Protein AF-A0A7X8BJY7-F1 (afdb_monomer_lite)

Sequence (136 aa):
MSDLWKEVTSWLAEATRSAIKETEDLALRGKHRFDVLGMNTVLGEKFTVLGGIIYAMLVKKEAPSNIFKDPRVKKILGEIREIETSLKEAKKKASINKTETKTSVKSKNKKSTLRKAPKKKQRSAVSRPRKLKKAT

Foldseek 3Di:
DVVVVVVVVVVVVVVVVVVVVVVVVVVVVVVLVVVLVVLVVVLVVLVVVLVVLLVVCVVVVHDPVCSCVDPVNVVSVVVNVVSVVVSVVSVVVVVVVVVVVPPPPPDDDDDDDDDDDDDDDDDDDDDDDDDDDDDD

Secondary structure (DSSP, 8-state):
-HHHHHHHHHHHHHHHHHHHHHHHHHHHHHHHHHHHHHHHHHHHHHHHHHHHHHHHHHHTT--HHHHTT-HHHHHHHHHHHHHHHHHHHHHHHHHHHHHHTTSSSS-S----------------------------

pLDDT: mean 74.37, std 19.3, range [37.59, 95.19]

Structure (mmCIF, N/CA/C/O backbone):
data_AF-A0A7X8BJY7-F1
#
_entry.id   AF-A0A7X8BJY7-F1
#
loop_
_atom_site.group_PDB
_atom_site.id
_atom_site.type_symbol
_atom_site.label_atom_id
_atom_site.label_alt_id
_atom_site.label_comp_id
_atom_site.label_asym_id
_atom_site.label_entity_id
_atom_site.label_seq_id
_atom_site.pdbx_PDB_ins_code
_atom_site.Cartn_x
_atom_site.Cartn_y
_atom_site.Cartn_z
_atom_site.occupancy
_atom_site.B_iso_or_equiv
_atom_site.auth_seq_id
_atom_site.auth_comp_id
_atom_site.auth_asym_id
_atom_site.auth_atom_id
_atom_site.pdbx_PDB_model_num
ATOM 1 N N . MET A 1 1 ? -30.553 -7.557 47.012 1.00 60.50 1 MET A N 1
ATOM 2 C CA . MET A 1 1 ? -30.326 -8.467 45.858 1.00 60.50 1 MET A CA 1
ATOM 3 C C . MET A 1 1 ? -30.305 -7.741 44.515 1.00 60.50 1 MET A C 1
ATOM 5 O O . MET A 1 1 ? -29.544 -8.140 43.646 1.00 60.50 1 MET A O 1
A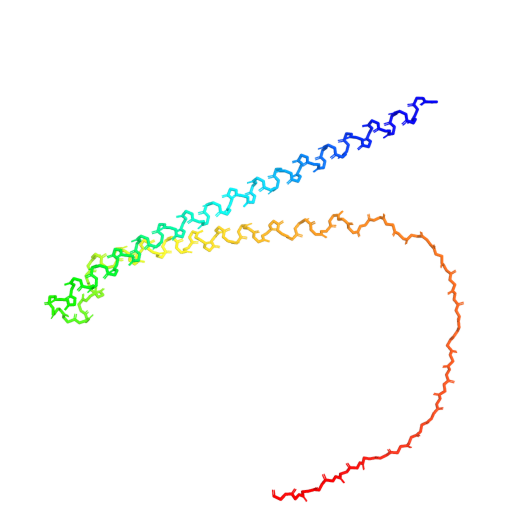TOM 9 N N . SER A 1 2 ? -31.097 -6.679 44.343 1.00 80.75 2 SER A N 1
ATOM 10 C CA . SER A 1 2 ? -31.125 -5.837 43.137 1.00 80.75 2 SER A CA 1
ATOM 11 C C . SER A 1 2 ? -29.765 -5.261 42.730 1.00 80.75 2 SER A C 1
ATOM 13 O O . SER A 1 2 ? -29.507 -5.105 41.542 1.00 80.75 2 SER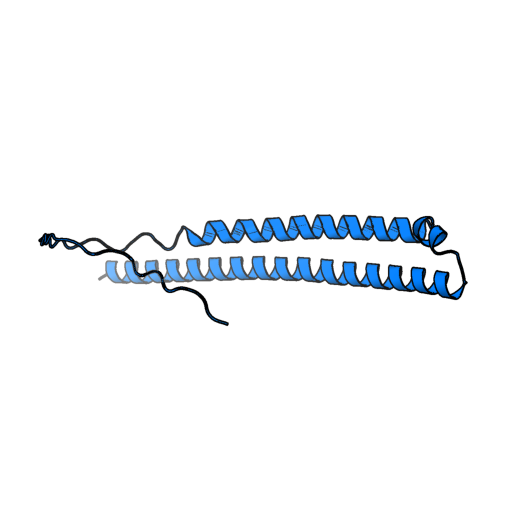 A O 1
ATOM 15 N N . ASP A 1 3 ? -28.887 -4.968 43.689 1.00 88.56 3 ASP A N 1
ATOM 16 C CA . ASP A 1 3 ? -27.613 -4.294 43.402 1.00 88.56 3 ASP A CA 1
ATOM 17 C C . ASP A 1 3 ? -26.574 -5.221 42.762 1.00 88.56 3 ASP A C 1
ATOM 19 O O . ASP A 1 3 ? -25.831 -4.795 41.887 1.00 88.56 3 ASP A O 1
ATOM 23 N N . LEU A 1 4 ? -26.599 -6.512 43.101 1.00 92.62 4 LEU A N 1
ATOM 24 C CA . LEU A 1 4 ? -25.690 -7.515 42.536 1.00 92.62 4 LEU A CA 1
ATOM 25 C C . LEU A 1 4 ? -26.029 -7.786 41.061 1.00 92.62 4 LEU A C 1
ATOM 27 O O . LEU A 1 4 ? -25.154 -7.873 40.206 1.00 92.62 4 LEU A O 1
ATOM 31 N N . TRP A 1 5 ? -27.323 -7.811 40.735 1.00 94.50 5 TRP A N 1
ATOM 32 C CA . TRP A 1 5 ? -27.790 -7.879 39.350 1.00 94.50 5 TRP A CA 1
ATOM 33 C C . TRP A 1 5 ? -27.457 -6.618 38.543 1.00 94.50 5 TRP A C 1
ATOM 35 O O . TRP A 1 5 ? -27.100 -6.726 37.368 1.00 94.50 5 TRP A O 1
ATOM 45 N N . LYS A 1 6 ? -27.524 -5.427 39.153 1.00 92.38 6 LYS A N 1
ATOM 46 C CA . LYS A 1 6 ? -27.068 -4.176 38.520 1.00 92.38 6 LYS A CA 1
ATOM 47 C C . LYS A 1 6 ? -25.562 -4.189 38.245 1.00 92.38 6 LYS A C 1
ATOM 49 O O . LYS A 1 6 ? -25.136 -3.725 37.194 1.00 92.38 6 LYS A O 1
ATOM 54 N N . GLU A 1 7 ? -24.765 -4.750 39.148 1.00 93.31 7 GLU A N 1
ATOM 55 C CA . GLU A 1 7 ? -23.316 -4.873 38.967 1.00 93.31 7 GLU A CA 1
ATOM 56 C C . GLU A 1 7 ? -22.965 -5.841 37.829 1.00 93.31 7 GLU A C 1
ATOM 58 O O . GLU A 1 7 ? -22.188 -5.489 36.943 1.00 93.31 7 GLU A O 1
ATOM 63 N N . VAL A 1 8 ? -23.608 -7.013 37.777 1.00 95.00 8 VAL A N 1
ATOM 64 C CA . VAL A 1 8 ? -23.410 -7.993 36.693 1.00 95.00 8 VAL A CA 1
ATOM 65 C C . VAL A 1 8 ? -23.818 -7.417 35.338 1.00 95.00 8 VAL A C 1
ATOM 67 O O . VAL A 1 8 ? -23.081 -7.547 34.361 1.00 95.00 8 VAL A O 1
ATOM 70 N N . THR A 1 9 ? -24.974 -6.754 35.265 1.00 94.31 9 THR A N 1
ATOM 71 C CA . THR A 1 9 ? -25.452 -6.140 34.015 1.00 94.31 9 THR A CA 1
ATOM 72 C C . THR A 1 9 ? -24.562 -4.979 33.576 1.00 94.31 9 THR A C 1
ATOM 74 O O . THR A 1 9 ? -24.256 -4.871 32.388 1.00 94.31 9 THR A O 1
ATOM 77 N N . SER A 1 10 ? -24.075 -4.160 34.513 1.00 93.44 10 SER A N 1
ATOM 78 C CA . SER A 1 10 ? -23.092 -3.109 34.231 1.00 93.44 10 SER A CA 1
ATOM 79 C C . SER A 1 10 ? -21.776 -3.689 33.711 1.00 93.44 10 SER A C 1
ATOM 81 O O . SER A 1 10 ? -21.265 -3.223 32.694 1.00 93.44 10 SER A O 1
ATOM 83 N N . TRP A 1 11 ? -21.249 -4.730 34.359 1.00 95.19 11 TRP A N 1
ATOM 84 C CA . TRP A 1 11 ? -20.020 -5.400 33.932 1.00 95.19 11 TRP A CA 1
ATOM 85 C C . TRP A 1 11 ? -20.159 -6.007 32.532 1.00 95.19 11 TRP A C 1
ATOM 87 O O . TRP A 1 11 ? -19.279 -5.828 31.691 1.00 95.19 11 TRP A O 1
ATOM 97 N N . LEU A 1 12 ? -21.290 -6.655 32.241 1.00 94.94 12 LEU A N 1
ATOM 98 C CA . LEU A 1 12 ? -21.561 -7.232 30.924 1.00 94.94 12 LEU A CA 1
ATOM 99 C C . LEU A 1 12 ? -21.681 -6.149 29.839 1.00 94.94 12 LEU A C 1
ATOM 101 O O . LEU A 1 12 ? -21.163 -6.314 28.732 1.00 94.94 12 LEU A O 1
ATOM 105 N N . ALA A 1 13 ? -22.327 -5.023 30.158 1.00 93.12 13 ALA A N 1
ATOM 106 C CA . ALA A 1 13 ? -22.428 -3.868 29.268 1.00 93.12 13 ALA A CA 1
ATOM 107 C C . ALA A 1 13 ? -21.055 -3.226 29.002 1.00 93.12 13 ALA A C 1
ATOM 109 O O . ALA A 1 13 ? -20.774 -2.772 27.894 1.00 93.12 13 ALA A O 1
ATOM 110 N N . GLU A 1 14 ? -20.179 -3.192 30.001 1.00 91.75 14 GLU A N 1
ATOM 111 C CA . GLU A 1 14 ? -18.828 -2.655 29.858 1.00 91.75 14 GLU A CA 1
ATOM 112 C C . GLU A 1 14 ? -17.921 -3.600 29.056 1.00 91.75 14 GLU A C 1
ATOM 114 O O . GLU A 1 14 ? -17.220 -3.152 28.147 1.00 91.75 14 GLU A O 1
ATOM 119 N N . ALA A 1 15 ? -18.019 -4.910 29.294 1.00 92.81 15 ALA A N 1
ATOM 120 C CA . ALA A 1 15 ? -17.316 -5.935 28.526 1.00 92.81 15 ALA A CA 1
ATOM 121 C C . ALA A 1 15 ? -17.733 -5.937 27.046 1.00 92.81 15 ALA A C 1
ATOM 123 O O . ALA A 1 15 ? -16.875 -5.942 26.164 1.00 92.81 15 ALA A O 1
ATOM 124 N N . THR A 1 16 ? -19.037 -5.864 26.758 1.00 92.56 16 THR A N 1
ATOM 125 C CA . THR A 1 16 ? -19.544 -5.781 25.375 1.00 92.56 16 THR A CA 1
ATOM 126 C C . THR A 1 16 ? -19.107 -4.493 24.685 1.00 92.56 16 THR A C 1
ATOM 128 O O . THR A 1 16 ? -18.642 -4.548 23.549 1.00 92.56 16 THR A O 1
ATOM 131 N N . ARG A 1 17 ? -19.158 -3.340 25.366 1.00 91.75 17 ARG A N 1
ATOM 132 C CA . ARG A 1 17 ? -18.624 -2.078 24.818 1.00 91.75 17 ARG A CA 1
ATOM 133 C C . ARG A 1 17 ? -17.125 -2.154 24.535 1.00 91.75 17 ARG A C 1
ATOM 135 O O . ARG A 1 17 ? -16.683 -1.616 23.524 1.00 91.75 17 ARG A O 1
ATOM 142 N N . SER A 1 18 ? -16.348 -2.794 25.409 1.00 91.75 18 SER A N 1
ATOM 143 C CA . SER A 1 18 ? -14.909 -2.983 25.197 1.00 91.75 18 SER A CA 1
ATOM 144 C C . SER A 1 18 ? -14.642 -3.873 23.985 1.00 91.75 18 SER A C 1
ATOM 146 O O . SER A 1 18 ? -13.842 -3.507 23.129 1.00 91.75 18 SER A O 1
ATOM 148 N N . ALA A 1 19 ? -15.360 -4.992 23.871 1.00 90.88 19 ALA A N 1
ATOM 149 C CA . ALA A 1 19 ? -15.245 -5.895 22.731 1.00 90.88 19 ALA A CA 1
ATOM 150 C C . ALA A 1 19 ? -15.595 -5.192 21.410 1.00 90.88 19 ALA A C 1
ATOM 152 O O . ALA A 1 19 ? -14.846 -5.310 20.446 1.00 90.88 19 ALA A O 1
ATOM 153 N N . ILE A 1 20 ? -16.676 -4.401 21.380 1.00 91.00 20 ILE A N 1
ATOM 154 C CA . ILE A 1 20 ? -17.063 -3.615 20.198 1.00 91.00 20 ILE A CA 1
ATOM 155 C C . ILE A 1 20 ? -15.928 -2.667 19.787 1.00 91.00 20 ILE A C 1
ATOM 157 O O . ILE A 1 20 ? -15.497 -2.703 18.636 1.00 91.00 20 ILE A O 1
ATOM 161 N N . LYS A 1 21 ? -15.372 -1.894 20.729 1.00 89.38 21 LYS A N 1
ATOM 162 C CA . LYS A 1 21 ? -14.253 -0.978 20.446 1.00 89.38 21 LYS A CA 1
ATOM 163 C C . LYS A 1 21 ? -13.029 -1.703 19.890 1.00 89.38 21 LYS A C 1
ATOM 165 O O . LYS A 1 21 ? -12.453 -1.261 18.902 1.00 89.38 21 LYS A O 1
ATOM 170 N N . GLU A 1 22 ? -12.652 -2.835 20.481 1.00 88.62 22 GLU A N 1
ATOM 171 C CA . GLU A 1 22 ? -11.518 -3.622 19.988 1.00 88.62 22 GLU A CA 1
ATOM 172 C C . GLU A 1 22 ? -11.770 -4.175 18.580 1.00 88.62 22 GLU A C 1
ATOM 174 O O . GLU A 1 22 ? -10.861 -4.183 17.744 1.00 88.62 22 GLU A O 1
ATOM 179 N N . THR A 1 23 ? -13.000 -4.604 18.282 1.00 89.38 23 THR A N 1
ATOM 180 C CA . THR A 1 23 ? -13.356 -5.058 16.931 1.00 89.38 23 THR A CA 1
ATOM 181 C C . THR A 1 23 ? -13.348 -3.923 15.908 1.00 89.38 23 THR A C 1
ATOM 183 O O . THR A 1 23 ? -12.854 -4.124 14.797 1.00 89.38 23 THR A O 1
ATOM 186 N N . GLU A 1 24 ? -13.811 -2.726 16.274 1.00 88.12 24 GLU A N 1
ATOM 187 C CA . GLU A 1 24 ? -13.742 -1.534 15.420 1.00 88.12 24 GLU A CA 1
ATOM 188 C C . GLU A 1 24 ? -12.286 -1.135 15.142 1.00 88.12 24 GLU A C 1
ATOM 190 O O . GLU A 1 24 ? -11.907 -0.935 13.984 1.00 88.12 24 GLU A O 1
ATOM 195 N N . ASP A 1 25 ? -11.432 -1.120 16.168 1.00 84.56 25 ASP A N 1
ATOM 196 C CA . ASP A 1 25 ? -10.000 -0.834 16.029 1.00 84.56 25 ASP A CA 1
ATOM 197 C C . ASP A 1 25 ? -9.297 -1.853 15.121 1.00 84.56 25 ASP A C 1
ATOM 199 O O . ASP A 1 25 ? -8.460 -1.497 14.276 1.00 84.56 25 ASP A O 1
ATOM 203 N N . LEU A 1 26 ? -9.641 -3.137 15.257 1.00 84.44 26 LEU A N 1
ATOM 204 C CA . LEU A 1 26 ? -9.132 -4.193 14.385 1.00 84.44 26 LEU A CA 1
ATOM 205 C C . LEU A 1 26 ? -9.608 -4.017 12.940 1.00 84.44 26 LEU A C 1
ATOM 207 O O . LEU A 1 26 ? -8.793 -4.166 12.023 1.00 84.44 26 LEU A O 1
ATOM 211 N N . ALA A 1 27 ? -10.874 -3.661 12.725 1.00 86.00 27 ALA A N 1
ATOM 212 C CA . ALA A 1 27 ? -11.423 -3.411 11.395 1.00 86.00 27 ALA A CA 1
ATOM 213 C C . ALA A 1 27 ? -10.740 -2.211 10.719 1.00 86.00 27 ALA A C 1
ATOM 215 O O . ALA A 1 27 ? -10.297 -2.315 9.570 1.00 86.00 27 ALA A O 1
ATOM 216 N N . LEU A 1 28 ? -10.555 -1.103 11.444 1.00 86.38 28 LEU A N 1
ATOM 217 C CA . LEU A 1 28 ? -9.838 0.079 10.954 1.00 86.38 28 LEU A CA 1
ATOM 218 C C . LEU A 1 28 ? -8.384 -0.248 10.603 1.00 86.38 28 LEU A C 1
ATOM 220 O O . LEU A 1 28 ? -7.877 0.154 9.550 1.00 86.38 28 LEU A O 1
ATOM 224 N N . ARG A 1 29 ? -7.710 -1.037 11.445 1.00 83.44 29 ARG A N 1
ATOM 225 C CA . ARG A 1 29 ? -6.344 -1.502 11.178 1.00 83.44 29 ARG A CA 1
ATOM 226 C C . ARG A 1 29 ? -6.276 -2.439 9.973 1.00 83.44 29 ARG A C 1
ATOM 228 O O . ARG A 1 29 ? -5.296 -2.387 9.227 1.00 83.44 29 ARG A O 1
ATOM 235 N N . GLY A 1 30 ? -7.284 -3.288 9.792 1.00 85.62 30 GLY A N 1
ATOM 236 C CA . GLY A 1 30 ? -7.438 -4.162 8.633 1.00 85.62 30 GLY A CA 1
ATOM 237 C C . GLY A 1 30 ? -7.570 -3.357 7.346 1.00 85.62 30 GLY A C 1
ATOM 238 O O . GLY A 1 30 ? -6.746 -3.520 6.447 1.00 85.62 30 GLY A O 1
ATOM 239 N N . LYS A 1 31 ? -8.521 -2.418 7.301 1.00 87.25 31 LYS A N 1
ATOM 240 C CA . LYS A 1 31 ? -8.715 -1.496 6.172 1.00 87.25 31 LYS A CA 1
ATOM 241 C C . LYS A 1 31 ? -7.419 -0.777 5.808 1.00 87.25 31 LYS A C 1
ATOM 243 O O . LYS A 1 31 ? -6.989 -0.807 4.663 1.00 87.25 31 LYS A O 1
ATOM 248 N N . HIS A 1 32 ? -6.732 -0.232 6.806 1.00 84.62 32 HIS A N 1
ATOM 249 C CA . HIS A 1 32 ? -5.493 0.491 6.561 1.00 84.62 32 HIS A CA 1
ATOM 250 C C . HIS A 1 32 ? -4.363 -0.397 6.009 1.00 84.62 32 HIS A C 1
ATOM 252 O O . HIS A 1 32 ? -3.562 0.043 5.185 1.00 84.62 32 HIS A O 1
ATOM 258 N N . ARG A 1 33 ? -4.288 -1.666 6.434 1.00 83.88 33 ARG A N 1
ATOM 259 C CA . ARG A 1 33 ? -3.356 -2.641 5.845 1.00 83.88 33 ARG A CA 1
ATOM 260 C C . ARG A 1 33 ? -3.703 -2.940 4.391 1.00 83.88 33 ARG A C 1
ATOM 262 O O . ARG A 1 33 ? -2.784 -3.018 3.582 1.00 83.88 33 ARG A O 1
ATOM 269 N N . PHE A 1 34 ? -4.987 -3.090 4.073 1.00 86.50 34 PHE A N 1
ATOM 270 C CA . PHE A 1 34 ? -5.443 -3.278 2.698 1.00 86.50 34 PHE A CA 1
ATOM 271 C C . PHE A 1 34 ? -5.106 -2.076 1.815 1.00 86.50 34 PHE A C 1
ATOM 273 O O . PHE A 1 34 ? -4.575 -2.279 0.729 1.00 86.50 34 PHE A O 1
ATOM 280 N N . ASP A 1 35 ? -5.296 -0.850 2.303 1.00 85.44 35 ASP A N 1
ATOM 281 C CA . ASP A 1 35 ? -4.930 0.363 1.561 1.00 85.44 35 ASP A CA 1
ATOM 282 C C . ASP A 1 35 ? -3.426 0.386 1.231 1.00 85.44 35 ASP A C 1
ATOM 284 O O . ASP A 1 35 ? -3.029 0.637 0.094 1.00 85.44 35 ASP A O 1
ATOM 288 N N . VAL A 1 36 ? -2.568 0.056 2.206 1.00 88.19 36 VAL A N 1
ATOM 289 C CA . VAL A 1 36 ? -1.110 -0.021 1.991 1.00 88.19 36 VAL A CA 1
ATOM 290 C C . VAL A 1 36 ? -0.741 -1.136 1.009 1.00 88.19 36 VAL A C 1
ATOM 292 O O . VAL A 1 36 ? 0.153 -0.949 0.184 1.00 88.19 36 VAL A O 1
ATOM 295 N N . LEU A 1 37 ? -1.405 -2.292 1.086 1.00 87.12 37 LEU A N 1
ATOM 296 C CA . LEU A 1 37 ? -1.189 -3.386 0.138 1.00 87.12 37 LEU A CA 1
ATOM 297 C C . LEU A 1 37 ? -1.604 -2.982 -1.280 1.00 87.12 37 LEU A C 1
ATOM 299 O O . LEU A 1 37 ? -0.832 -3.222 -2.200 1.00 87.12 37 LEU A O 1
ATOM 303 N N . GLY A 1 38 ? -2.745 -2.309 -1.445 1.00 89.12 38 GLY A N 1
ATOM 304 C CA . GLY A 1 38 ? -3.192 -1.788 -2.738 1.00 89.12 38 GLY A CA 1
ATOM 305 C C . GLY A 1 38 ? -2.218 -0.763 -3.327 1.00 89.12 38 GLY A C 1
ATOM 306 O O . GLY A 1 38 ? -1.875 -0.826 -4.503 1.00 89.12 38 GLY A O 1
ATOM 307 N N . MET A 1 39 ? -1.678 0.142 -2.507 1.00 88.38 39 MET A N 1
ATOM 308 C CA . MET A 1 39 ? -0.631 1.066 -2.967 1.00 88.38 39 MET A CA 1
ATOM 309 C C . MET A 1 39 ? 0.649 0.324 -3.380 1.00 88.38 39 MET A C 1
ATOM 311 O O . MET A 1 39 ? 1.273 0.697 -4.370 1.00 88.38 39 MET A O 1
ATOM 315 N N . ASN A 1 40 ? 1.032 -0.739 -2.663 1.00 88.62 40 ASN A N 1
ATOM 316 C CA . ASN A 1 40 ? 2.193 -1.559 -3.020 1.00 88.62 40 ASN A CA 1
ATOM 317 C C . ASN A 1 40 ? 1.991 -2.328 -4.333 1.00 88.62 40 ASN A C 1
ATOM 319 O O . ASN A 1 40 ? 2.941 -2.435 -5.107 1.00 88.62 40 ASN A O 1
ATOM 323 N N . THR A 1 41 ? 0.796 -2.870 -4.592 1.00 91.81 41 THR A N 1
ATOM 324 C CA . THR A 1 41 ? 0.518 -3.578 -5.852 1.00 91.81 41 THR A CA 1
ATOM 325 C C . THR A 1 41 ? 0.581 -2.618 -7.030 1.00 91.81 41 THR A C 1
ATOM 327 O O . THR A 1 41 ? 1.287 -2.898 -7.996 1.00 91.81 41 THR A O 1
ATOM 330 N N . VAL A 1 42 ? -0.040 -1.440 -6.906 1.00 90.44 42 VAL A N 1
ATOM 331 C CA . VAL A 1 42 ? 0.027 -0.391 -7.936 1.00 90.44 42 VAL A CA 1
ATOM 332 C C . VAL A 1 42 ? 1.472 0.070 -8.149 1.00 90.44 42 VAL A C 1
ATOM 334 O O . VAL A 1 42 ? 1.917 0.209 -9.285 1.00 90.44 42 VAL A O 1
ATOM 337 N N . LEU A 1 43 ? 2.246 0.258 -7.077 1.00 90.94 43 LEU A N 1
ATOM 338 C CA . LEU A 1 43 ? 3.666 0.599 -7.179 1.00 90.94 43 LEU A CA 1
ATOM 339 C C . LEU A 1 43 ? 4.456 -0.482 -7.937 1.00 90.94 43 LEU A C 1
ATOM 341 O O . LEU A 1 43 ? 5.271 -0.158 -8.801 1.00 90.94 43 LEU A O 1
ATOM 345 N N . GLY A 1 44 ? 4.184 -1.757 -7.646 1.00 88.00 44 GLY A N 1
ATOM 346 C CA . GLY A 1 44 ? 4.759 -2.900 -8.352 1.00 88.00 44 GLY A CA 1
ATOM 347 C C . GLY A 1 44 ? 4.470 -2.860 -9.851 1.00 88.00 44 GLY A C 1
ATOM 348 O O . GLY A 1 44 ? 5.403 -2.936 -10.645 1.00 88.00 44 GLY A O 1
ATOM 349 N N . GLU A 1 45 ? 3.213 -2.639 -10.240 1.00 92.50 45 GLU A N 1
ATOM 350 C CA . GLU A 1 45 ? 2.814 -2.498 -11.647 1.00 92.50 45 GLU A CA 1
ATOM 351 C C . GLU A 1 45 ? 3.574 -1.363 -12.346 1.00 92.50 45 GLU A C 1
ATOM 353 O O . GLU A 1 45 ? 4.092 -1.546 -13.451 1.00 92.50 45 GLU A O 1
ATOM 358 N N . LYS A 1 46 ? 3.717 -0.201 -11.694 1.00 90.56 46 LYS A N 1
ATOM 359 C CA . LYS A 1 46 ? 4.479 0.931 -12.247 1.00 90.56 46 LYS A CA 1
ATOM 360 C C . LYS A 1 46 ? 5.956 0.589 -12.439 1.00 90.56 46 LYS A C 1
ATOM 362 O O . LYS A 1 46 ? 6.525 0.951 -13.470 1.00 90.56 46 LYS A O 1
ATOM 367 N N . PHE A 1 47 ? 6.566 -0.145 -11.509 1.00 91.25 47 PHE A N 1
ATOM 368 C CA . PHE A 1 47 ? 7.937 -0.637 -11.671 1.00 91.25 47 PHE A CA 1
ATOM 369 C C . PHE A 1 47 ? 8.063 -1.681 -12.783 1.00 91.25 47 PHE A C 1
ATOM 371 O O . PHE A 1 47 ? 9.043 -1.643 -13.527 1.00 91.25 47 PHE A O 1
ATOM 378 N N . THR A 1 48 ? 7.082 -2.569 -12.954 1.00 93.25 48 THR A N 1
ATOM 379 C CA . THR A 1 48 ? 7.061 -3.526 -14.070 1.00 93.25 48 THR A CA 1
ATOM 380 C C . THR A 1 48 ? 6.989 -2.803 -15.414 1.00 93.25 48 THR A C 1
ATOM 382 O O . THR A 1 48 ? 7.764 -3.114 -16.319 1.00 93.25 48 THR A O 1
ATOM 385 N N . VAL A 1 49 ? 6.124 -1.791 -15.537 1.00 91.25 49 VAL A N 1
ATOM 386 C CA . VAL A 1 49 ? 6.017 -0.964 -16.751 1.00 91.25 49 VAL A CA 1
ATOM 387 C C . VAL A 1 49 ? 7.318 -0.199 -17.008 1.00 91.25 49 VAL A C 1
ATOM 389 O O . VAL A 1 49 ? 7.816 -0.200 -18.135 1.00 91.25 49 VAL A O 1
ATOM 392 N N . LEU A 1 50 ? 7.906 0.407 -15.972 1.00 90.88 50 LEU A N 1
ATOM 393 C CA . LEU A 1 50 ? 9.191 1.099 -16.075 1.00 90.88 50 LEU A CA 1
ATOM 394 C C . LEU A 1 50 ? 10.298 0.151 -16.555 1.00 90.88 50 LEU A C 1
ATOM 396 O O . LEU A 1 50 ? 11.029 0.479 -17.488 1.00 90.88 50 LEU A O 1
ATOM 400 N N . GLY A 1 51 ? 10.392 -1.036 -15.953 1.00 88.62 51 GLY A N 1
ATOM 401 C CA . GLY A 1 51 ? 11.356 -2.067 -16.327 1.00 88.62 51 GLY A CA 1
ATOM 402 C C . GLY A 1 51 ? 11.179 -2.535 -17.770 1.00 88.62 51 GLY A C 1
ATOM 403 O O . GLY A 1 51 ? 12.164 -2.629 -18.498 1.00 88.62 51 GLY A O 1
ATOM 404 N N . GLY A 1 52 ? 9.938 -2.745 -18.217 1.00 89.94 52 GLY A N 1
ATOM 405 C CA . GLY A 1 52 ? 9.636 -3.112 -19.603 1.00 89.94 52 GLY A CA 1
ATOM 406 C C . GLY A 1 52 ? 10.059 -2.038 -20.608 1.00 89.94 52 GLY A C 1
ATOM 407 O O . GLY A 1 52 ? 10.640 -2.352 -21.646 1.00 89.94 52 GLY A O 1
ATOM 408 N N . ILE A 1 53 ? 9.838 -0.764 -20.278 1.00 87.56 53 ILE A N 1
ATOM 409 C CA . ILE A 1 53 ? 10.253 0.371 -21.111 1.00 87.56 53 ILE A CA 1
ATOM 410 C C . ILE A 1 53 ? 11.782 0.478 -21.181 1.00 87.56 53 ILE A C 1
ATOM 412 O O . ILE A 1 53 ? 12.336 0.605 -22.273 1.00 87.56 53 ILE A O 1
ATOM 416 N N . ILE A 1 54 ? 12.472 0.369 -20.043 1.00 87.31 54 ILE A N 1
ATOM 417 C CA . ILE A 1 54 ? 13.942 0.390 -19.982 1.00 87.31 54 ILE A CA 1
ATOM 418 C C . ILE A 1 54 ? 14.528 -0.785 -20.772 1.00 87.31 54 ILE A C 1
ATOM 420 O O . ILE A 1 54 ? 15.455 -0.600 -21.560 1.00 87.31 54 ILE A O 1
ATOM 424 N N . TYR A 1 55 ? 13.971 -1.984 -20.601 1.00 88.56 55 TYR A N 1
ATOM 425 C CA . TYR A 1 55 ? 14.404 -3.173 -21.327 1.00 88.56 55 TYR A CA 1
ATOM 426 C C . TYR A 1 55 ? 14.222 -3.004 -22.840 1.00 88.56 55 TYR A C 1
ATOM 428 O O . TYR A 1 55 ? 15.146 -3.275 -23.605 1.00 88.56 55 TYR A O 1
ATOM 436 N N . ALA A 1 56 ? 13.073 -2.483 -23.280 1.00 86.75 56 ALA A N 1
ATOM 437 C CA . ALA A 1 56 ? 12.811 -2.224 -24.692 1.00 86.75 56 ALA A CA 1
ATOM 438 C C . ALA A 1 56 ? 13.799 -1.212 -25.302 1.00 86.75 56 ALA A C 1
ATOM 440 O O . ALA A 1 56 ? 14.244 -1.409 -26.433 1.00 86.75 56 ALA A O 1
ATOM 441 N N . MET A 1 57 ? 14.172 -0.159 -24.567 1.00 85.19 57 MET A N 1
ATOM 442 C CA . MET A 1 57 ? 15.199 0.797 -25.009 1.00 85.19 57 MET A CA 1
ATOM 443 C C . MET A 1 57 ? 16.588 0.155 -25.091 1.00 85.19 57 MET A C 1
ATOM 445 O O . MET A 1 57 ? 17.327 0.387 -26.050 1.00 85.19 57 MET A O 1
ATOM 449 N N . LEU A 1 58 ? 16.929 -0.700 -24.123 1.00 83.62 58 LEU A N 1
ATOM 450 C CA . LEU A 1 58 ? 18.213 -1.396 -24.097 1.00 83.62 58 LEU A CA 1
ATOM 451 C C . LEU A 1 58 ? 18.353 -2.379 -25.269 1.00 83.62 58 LEU A C 1
ATOM 453 O O . LEU A 1 58 ? 19.392 -2.404 -25.929 1.00 83.62 58 LEU A O 1
ATOM 457 N N . VAL A 1 59 ? 17.295 -3.136 -25.582 1.00 87.38 59 VAL A N 1
ATOM 458 C CA . VAL A 1 59 ? 17.251 -4.035 -26.753 1.00 87.38 59 VAL A CA 1
ATOM 459 C C . VAL A 1 59 ? 17.421 -3.256 -28.060 1.00 87.38 59 VAL A C 1
ATOM 461 O O . VAL A 1 59 ? 18.103 -3.720 -28.973 1.00 87.38 59 VAL A O 1
ATOM 464 N N . LYS A 1 60 ? 16.873 -2.039 -28.140 1.00 84.94 60 LYS A N 1
ATOM 465 C CA . LYS A 1 60 ? 17.036 -1.135 -29.291 1.00 84.94 60 LYS A CA 1
ATOM 466 C C . LYS A 1 60 ? 18.410 -0.454 -29.363 1.00 84.94 60 LYS A C 1
ATOM 468 O O . LYS A 1 60 ? 18.631 0.344 -30.269 1.00 84.94 60 LYS A O 1
ATOM 473 N N . LYS A 1 61 ? 19.340 -0.787 -28.456 1.00 79.06 61 LYS A N 1
ATOM 474 C CA . LYS A 1 61 ? 20.687 -0.196 -28.346 1.00 79.06 61 LYS A CA 1
ATOM 475 C C . LYS A 1 61 ? 20.672 1.329 -28.206 1.00 79.06 61 LYS A C 1
ATOM 477 O O . LYS A 1 61 ? 21.601 2.004 -28.650 1.00 79.06 61 LYS A O 1
ATOM 482 N N . GLU A 1 62 ? 19.635 1.886 -27.586 1.00 73.19 62 GLU A N 1
ATOM 483 C CA . GLU A 1 62 ? 19.642 3.305 -27.248 1.00 73.19 62 GLU A CA 1
ATOM 484 C C . GLU A 1 62 ? 20.699 3.583 -26.172 1.00 73.19 62 GLU A C 1
ATOM 486 O O . GLU A 1 62 ? 20.930 2.777 -25.267 1.00 73.19 62 GLU A O 1
ATOM 491 N N . ALA A 1 63 ? 21.365 4.737 -26.270 1.00 74.75 63 ALA A N 1
ATOM 492 C CA . ALA A 1 63 ? 22.347 5.132 -25.274 1.00 74.75 63 ALA A CA 1
ATOM 493 C C . ALA A 1 63 ? 21.675 5.249 -23.889 1.00 74.75 63 ALA A C 1
ATOM 495 O O . ALA A 1 63 ? 20.612 5.868 -23.777 1.00 74.75 63 ALA A O 1
ATOM 496 N N . PRO A 1 64 ? 22.298 4.743 -22.810 1.00 71.19 64 PRO A N 1
ATOM 497 C CA . PRO A 1 64 ? 21.707 4.759 -21.468 1.00 71.19 64 PRO A CA 1
ATOM 498 C C . PRO A 1 64 ? 21.395 6.177 -20.959 1.00 71.19 64 PRO A C 1
ATOM 500 O O . PRO A 1 64 ? 20.491 6.377 -20.151 1.00 71.19 64 PRO A O 1
ATOM 503 N N . SER A 1 65 ? 22.094 7.188 -21.479 1.00 69.62 65 SER A N 1
ATOM 504 C CA . SER A 1 65 ? 21.854 8.608 -21.204 1.00 69.62 65 SER A CA 1
ATOM 505 C C . SER A 1 65 ? 20.533 9.148 -21.774 1.00 69.62 65 SER A C 1
ATOM 507 O O . SER A 1 65 ? 20.053 10.184 -21.304 1.00 69.62 65 SER A O 1
ATOM 509 N N . ASN A 1 66 ? 19.923 8.466 -22.747 1.00 77.25 66 ASN A N 1
ATOM 510 C CA . ASN A 1 66 ? 18.642 8.859 -23.341 1.00 77.25 66 ASN A CA 1
ATOM 511 C C . ASN A 1 66 ? 17.435 8.293 -22.581 1.00 77.25 66 ASN A C 1
ATOM 513 O O . ASN A 1 66 ? 16.370 8.907 -22.608 1.00 77.25 66 ASN A O 1
ATOM 517 N N . ILE A 1 67 ? 17.617 7.219 -21.808 1.00 77.12 67 ILE A N 1
ATOM 518 C CA . ILE A 1 67 ? 16.543 6.550 -21.054 1.00 77.12 67 ILE A CA 1
ATOM 519 C C . ILE A 1 67 ? 15.872 7.514 -20.066 1.00 77.12 67 ILE A C 1
ATOM 521 O O . ILE A 1 67 ? 14.651 7.613 -20.000 1.00 77.12 67 ILE A O 1
ATOM 525 N N . PHE A 1 68 ? 16.665 8.294 -19.327 1.00 77.50 68 PHE A N 1
ATOM 526 C CA . PHE A 1 68 ? 16.147 9.275 -18.363 1.00 77.50 68 PHE A CA 1
ATOM 527 C C . PHE A 1 68 ? 15.574 10.540 -19.015 1.00 77.50 68 PHE A C 1
ATOM 529 O O . PHE A 1 68 ? 14.909 11.342 -18.351 1.00 77.50 68 PHE A O 1
ATOM 536 N N . LYS A 1 69 ? 15.854 10.755 -20.303 1.00 82.62 69 LYS A N 1
ATOM 537 C CA . LYS A 1 69 ? 15.313 11.877 -21.073 1.00 82.62 69 LYS A CA 1
ATOM 538 C C . LYS A 1 69 ? 13.971 11.530 -21.708 1.00 82.62 69 LYS A C 1
ATOM 540 O O . LYS A 1 69 ? 13.228 12.463 -22.009 1.00 82.62 69 LYS A O 1
ATOM 545 N N . ASP A 1 70 ? 13.647 10.241 -21.847 1.00 84.12 70 ASP A N 1
ATOM 546 C CA . ASP A 1 70 ? 12.370 9.793 -22.393 1.00 84.12 70 ASP A CA 1
ATOM 547 C C . ASP A 1 70 ? 11.204 10.340 -21.538 1.00 84.12 70 ASP A C 1
ATOM 549 O O . ASP A 1 70 ? 11.150 10.108 -20.319 1.00 84.12 70 ASP A O 1
ATOM 553 N N . PRO A 1 71 ? 10.252 11.077 -22.144 1.00 85.75 71 PRO A N 1
ATOM 554 C CA . PRO A 1 71 ? 9.069 11.571 -21.445 1.00 85.75 71 PRO A CA 1
ATOM 555 C C . PRO A 1 71 ? 8.251 10.456 -20.778 1.00 85.75 71 PRO A C 1
ATOM 557 O O . PRO A 1 71 ? 7.656 10.694 -19.724 1.00 85.75 71 PRO A O 1
ATOM 560 N N . ARG A 1 72 ? 8.243 9.236 -21.330 1.00 85.50 72 ARG A N 1
ATOM 561 C CA . ARG A 1 72 ? 7.524 8.085 -20.757 1.00 85.50 72 ARG A CA 1
ATOM 562 C C . ARG A 1 72 ? 8.110 7.678 -19.409 1.00 85.50 72 ARG A C 1
ATOM 564 O O . ARG A 1 72 ? 7.371 7.487 -18.446 1.00 85.50 72 ARG A O 1
ATOM 571 N N . VAL A 1 73 ? 9.438 7.605 -19.331 1.00 86.75 73 VAL A N 1
ATOM 572 C CA . VAL A 1 73 ? 10.166 7.268 -18.100 1.00 86.75 73 VAL A CA 1
ATOM 573 C C . VAL A 1 73 ? 9.966 8.352 -17.048 1.00 86.75 73 VAL A C 1
ATOM 575 O O . VAL A 1 73 ? 9.660 8.040 -15.899 1.00 86.75 73 VAL A O 1
ATOM 578 N N . LYS A 1 74 ? 10.060 9.631 -17.435 1.00 88.94 74 LYS A N 1
ATOM 579 C CA . LYS A 1 74 ? 9.806 10.752 -16.515 1.00 88.94 74 LYS A CA 1
ATOM 580 C C . LYS A 1 74 ? 8.395 10.730 -15.939 1.00 88.94 74 LYS A C 1
ATOM 582 O O . LYS A 1 74 ? 8.240 10.960 -14.742 1.00 88.94 74 LYS A O 1
ATOM 587 N N . LYS A 1 75 ? 7.388 10.435 -16.765 1.00 90.31 75 LYS A N 1
ATOM 588 C CA . LYS A 1 75 ? 5.996 10.339 -16.316 1.00 90.31 75 LYS A CA 1
ATOM 589 C C . LYS A 1 75 ? 5.827 9.236 -15.269 1.00 90.31 75 LYS A C 1
ATOM 591 O O . LYS A 1 75 ? 5.304 9.500 -14.193 1.00 90.31 75 LYS A O 1
ATOM 596 N N . ILE A 1 76 ? 6.351 8.041 -15.540 1.00 89.69 76 ILE A N 1
ATOM 597 C CA . ILE A 1 76 ? 6.252 6.908 -14.608 1.00 89.69 76 ILE A CA 1
ATOM 598 C C . ILE A 1 76 ? 7.018 7.182 -13.310 1.00 89.69 76 ILE A C 1
ATOM 600 O O . ILE A 1 76 ? 6.522 6.874 -12.232 1.00 89.69 76 ILE A O 1
ATOM 604 N N . LEU A 1 77 ? 8.194 7.810 -13.381 1.00 89.88 77 LEU A N 1
ATOM 605 C CA . LEU A 1 77 ? 8.933 8.226 -12.185 1.00 89.88 77 LEU A CA 1
ATOM 606 C C . LEU A 1 77 ? 8.170 9.270 -11.355 1.00 89.88 77 LEU A C 1
ATOM 6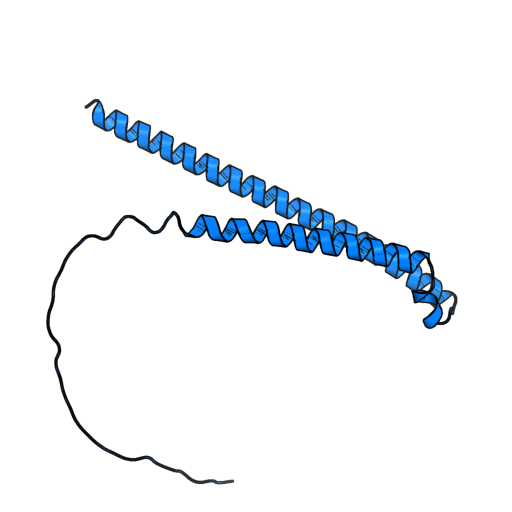08 O O . LEU A 1 77 ? 8.266 9.250 -10.129 1.00 89.88 77 LEU A O 1
ATOM 612 N N . GLY A 1 78 ? 7.422 10.169 -12.001 1.00 90.50 78 GLY A N 1
ATOM 613 C CA . GLY A 1 78 ? 6.515 11.100 -11.327 1.00 90.50 78 GLY A CA 1
ATOM 614 C C . GLY A 1 78 ? 5.408 10.364 -10.574 1.00 90.50 78 GLY A C 1
ATOM 615 O O . GLY A 1 78 ? 5.272 10.538 -9.366 1.00 90.50 78 GLY A O 1
ATOM 616 N N . GLU A 1 79 ? 4.706 9.461 -11.260 1.00 89.62 79 GLU A N 1
ATOM 617 C CA . GLU A 1 79 ? 3.642 8.635 -10.672 1.00 89.62 79 GLU A CA 1
ATOM 618 C C . GLU A 1 79 ? 4.161 7.769 -9.505 1.00 89.62 79 GLU A C 1
ATOM 620 O O . GLU A 1 79 ? 3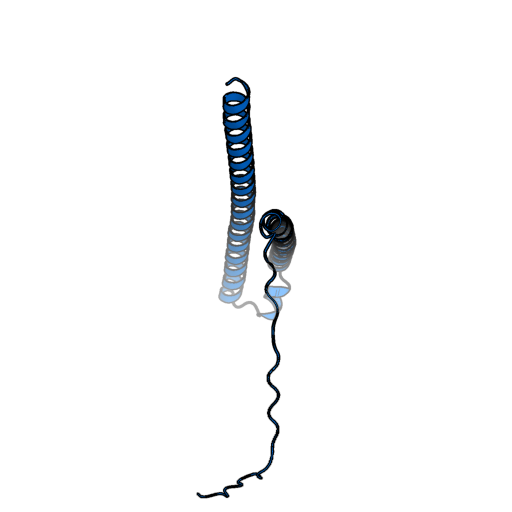.518 7.672 -8.462 1.00 89.62 79 GLU A O 1
ATOM 625 N N . ILE A 1 80 ? 5.359 7.184 -9.632 1.00 91.00 80 ILE A N 1
ATOM 626 C CA . ILE A 1 80 ? 6.018 6.427 -8.554 1.00 91.00 80 ILE A CA 1
ATOM 627 C C . ILE A 1 80 ? 6.255 7.318 -7.329 1.00 91.00 80 ILE A C 1
ATOM 629 O O . ILE A 1 80 ? 5.955 6.908 -6.208 1.00 91.00 80 ILE A O 1
ATOM 633 N N . ARG A 1 81 ? 6.755 8.546 -7.520 1.00 91.25 81 ARG A N 1
ATOM 634 C CA . ARG A 1 81 ? 6.989 9.486 -6.411 1.00 91.25 81 ARG A CA 1
ATOM 635 C C . ARG A 1 81 ? 5.694 9.872 -5.710 1.00 91.25 81 ARG A C 1
ATOM 637 O O . ARG A 1 81 ? 5.673 9.915 -4.483 1.00 91.25 81 ARG A O 1
ATOM 644 N N . GLU A 1 82 ? 4.629 10.130 -6.461 1.00 90.69 82 GLU A N 1
ATOM 645 C CA . GLU A 1 82 ? 3.312 10.427 -5.891 1.00 90.69 82 GLU A CA 1
ATOM 646 C C . GLU A 1 82 ? 2.826 9.264 -5.019 1.00 90.69 82 GLU A C 1
ATOM 648 O O . GLU A 1 82 ? 2.542 9.457 -3.833 1.00 90.69 82 GLU A O 1
ATOM 653 N N . ILE A 1 83 ? 2.861 8.036 -5.541 1.00 88.56 83 ILE A N 1
ATOM 654 C CA . ILE A 1 83 ? 2.468 6.838 -4.786 1.00 88.56 83 ILE A CA 1
ATOM 655 C C . ILE A 1 83 ? 3.339 6.667 -3.532 1.00 88.56 83 ILE A C 1
ATOM 657 O O . ILE A 1 83 ? 2.818 6.394 -2.450 1.00 88.56 83 ILE A O 1
ATOM 661 N N . GLU A 1 84 ? 4.652 6.884 -3.623 1.00 87.81 84 GLU A N 1
ATOM 662 C CA . GLU A 1 84 ? 5.552 6.824 -2.467 1.00 87.81 84 GLU A CA 1
ATOM 663 C C . GLU A 1 84 ? 5.224 7.871 -1.395 1.00 87.81 84 GLU A C 1
ATOM 665 O O . GLU A 1 84 ? 5.319 7.579 -0.195 1.00 87.81 84 GLU A O 1
ATOM 670 N N . THR A 1 85 ? 4.846 9.089 -1.795 1.00 89.94 85 THR A N 1
ATOM 671 C CA . THR A 1 85 ? 4.416 10.128 -0.848 1.00 89.94 85 THR A CA 1
ATOM 672 C C . THR A 1 85 ? 3.127 9.728 -0.142 1.00 89.94 85 THR A C 1
ATOM 674 O O . THR A 1 85 ? 3.094 9.733 1.093 1.00 89.94 85 THR A O 1
ATOM 677 N N . SER A 1 86 ? 2.126 9.244 -0.882 1.00 84.81 86 SER A N 1
ATOM 678 C CA . SER A 1 86 ? 0.870 8.747 -0.310 1.00 84.81 86 SER A CA 1
ATOM 679 C C . SER A 1 86 ? 1.098 7.569 0.642 1.00 84.81 86 SER A C 1
ATOM 681 O O . SER A 1 86 ? 0.490 7.491 1.710 1.00 84.81 86 SER A O 1
ATOM 683 N N . LEU A 1 87 ? 2.045 6.687 0.321 1.00 85.75 87 LEU A N 1
ATOM 684 C CA . LEU A 1 87 ? 2.415 5.542 1.151 1.00 85.75 87 LEU A CA 1
ATOM 685 C C . LEU A 1 87 ? 3.105 5.988 2.454 1.00 85.75 87 LEU A C 1
ATOM 687 O O . LEU A 1 87 ? 2.816 5.461 3.535 1.00 85.75 87 LEU A O 1
ATOM 691 N N . LYS A 1 88 ? 3.992 6.989 2.389 1.00 85.00 88 LYS A N 1
ATOM 692 C CA . LYS A 1 88 ? 4.611 7.595 3.583 1.00 85.00 88 LYS A CA 1
ATOM 693 C C . LYS A 1 88 ? 3.563 8.248 4.482 1.00 85.00 88 LYS A C 1
ATOM 695 O O . LYS A 1 88 ? 3.637 8.094 5.702 1.00 85.00 88 LYS A O 1
ATOM 700 N N . GLU A 1 89 ? 2.588 8.941 3.909 1.00 84.44 89 GLU A N 1
ATOM 701 C CA . GLU A 1 89 ? 1.492 9.559 4.659 1.00 84.44 89 GLU A CA 1
ATOM 702 C C . GLU A 1 89 ? 0.565 8.523 5.299 1.00 84.44 89 GLU A C 1
ATOM 704 O O . GLU A 1 89 ? 0.259 8.628 6.490 1.00 84.44 89 GLU A O 1
ATOM 709 N N . ALA A 1 90 ? 0.186 7.481 4.555 1.00 79.62 90 ALA A N 1
ATOM 710 C CA . ALA A 1 90 ? -0.590 6.360 5.073 1.00 79.62 90 ALA A CA 1
ATOM 711 C C . ALA A 1 90 ? 0.132 5.707 6.266 1.00 79.62 90 ALA A C 1
ATOM 713 O O . ALA A 1 90 ? -0.420 5.620 7.362 1.00 79.62 90 ALA A O 1
ATOM 714 N N . LYS A 1 91 ? 1.420 5.374 6.116 1.00 77.69 91 LYS A N 1
ATOM 715 C CA . LYS A 1 91 ? 2.229 4.790 7.200 1.00 77.69 91 LYS A CA 1
ATOM 716 C C . LYS A 1 91 ? 2.338 5.689 8.436 1.00 77.69 91 LYS A C 1
ATOM 718 O O . LYS A 1 91 ? 2.328 5.169 9.554 1.00 77.69 91 LYS A O 1
ATOM 723 N N . LYS A 1 92 ? 2.426 7.015 8.268 1.00 76.81 92 LYS A N 1
ATOM 724 C CA . LYS A 1 92 ? 2.434 7.964 9.397 1.00 76.81 92 LYS A CA 1
ATOM 725 C C . LYS A 1 92 ? 1.120 7.905 10.178 1.00 76.81 92 LYS A C 1
ATOM 727 O O . LYS A 1 92 ? 1.168 7.751 11.399 1.00 76.81 92 LYS A O 1
ATOM 732 N N . LYS A 1 93 ? -0.029 7.913 9.493 1.00 69.56 93 LYS A N 1
ATOM 733 C CA . LYS A 1 93 ? -1.358 7.779 10.123 1.00 69.56 93 LYS A CA 1
ATOM 734 C C . LYS A 1 93 ? -1.490 6.476 10.932 1.00 69.56 93 LYS A C 1
ATOM 736 O O . LYS A 1 93 ? -2.006 6.501 12.043 1.00 69.56 93 LYS A O 1
ATOM 741 N N . ALA A 1 94 ? -0.915 5.366 10.458 1.00 63.66 94 ALA A N 1
ATOM 742 C CA . ALA A 1 94 ? -0.901 4.086 11.185 1.00 63.66 94 ALA A CA 1
ATOM 743 C C . ALA A 1 94 ? -0.134 4.110 12.521 1.00 63.66 94 ALA A C 1
ATOM 745 O O . ALA A 1 94 ? -0.404 3.309 13.420 1.00 63.66 94 ALA A O 1
ATOM 746 N N . SER A 1 95 ? 0.900 4.950 12.617 1.00 59.72 95 SER A N 1
ATOM 747 C CA . SER A 1 95 ? 1.802 4.987 13.774 1.00 59.72 95 SER A CA 1
ATOM 748 C C . SER A 1 95 ? 1.245 5.797 14.945 1.00 59.72 95 SER A C 1
ATOM 750 O O . SER A 1 95 ? 1.495 5.433 16.092 1.00 59.72 95 SER A O 1
ATOM 752 N N . ILE A 1 96 ? 0.426 6.811 14.661 1.00 58.69 96 ILE A N 1
ATOM 753 C CA . ILE A 1 96 ? -0.195 7.693 15.661 1.00 58.69 96 ILE A CA 1
ATOM 754 C C . ILE A 1 96 ? -1.208 6.911 16.522 1.00 58.69 96 ILE A C 1
ATOM 756 O O . ILE A 1 96 ? -1.213 7.025 17.745 1.00 58.69 96 ILE A O 1
ATOM 760 N N . ASN A 1 97 ? -1.949 5.973 15.923 1.00 52.50 97 ASN A N 1
ATOM 761 C CA . ASN A 1 97 ? -2.939 5.156 16.643 1.00 52.50 97 ASN A CA 1
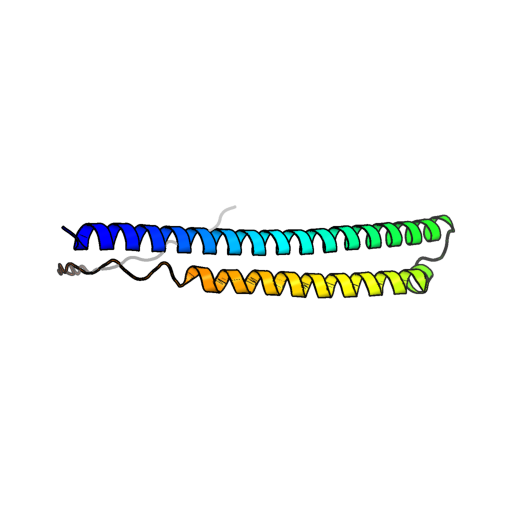ATOM 762 C C . ASN A 1 97 ? -2.315 4.127 17.618 1.00 52.50 97 ASN A C 1
ATOM 764 O O . ASN A 1 97 ? -3.004 3.559 18.465 1.00 52.50 97 ASN A O 1
ATOM 768 N N . LYS A 1 98 ? -1.000 3.860 17.535 1.00 52.19 98 LYS A N 1
ATOM 769 C CA . LYS A 1 98 ? -0.303 2.942 18.463 1.00 52.19 98 LYS A CA 1
ATOM 770 C C . LYS A 1 98 ? 0.098 3.593 19.786 1.00 52.19 98 LYS A C 1
ATOM 772 O O . LYS A 1 98 ? 0.406 2.867 20.734 1.00 52.19 98 LYS A O 1
ATOM 777 N N . THR A 1 99 ? 0.174 4.920 19.848 1.00 44.50 99 THR A N 1
ATOM 778 C CA . THR A 1 99 ? 0.611 5.640 21.055 1.00 44.50 99 THR A CA 1
ATOM 779 C C . THR A 1 99 ? -0.534 5.938 22.016 1.00 44.50 99 THR A C 1
ATOM 781 O O . THR A 1 99 ? -0.298 5.977 23.219 1.00 44.50 99 THR A O 1
ATOM 784 N N . GLU A 1 100 ? -1.769 6.037 21.529 1.00 44.88 100 GLU A N 1
ATOM 785 C CA . GLU A 1 100 ? -2.938 6.355 22.366 1.00 44.88 100 GLU A CA 1
ATOM 786 C C . GLU A 1 100 ? -3.535 5.127 23.076 1.00 44.88 100 GLU A C 1
ATOM 788 O O . GLU A 1 100 ? -4.128 5.243 24.143 1.00 44.88 100 GLU A O 1
ATOM 793 N N . THR A 1 101 ? -3.299 3.920 22.559 1.00 46.28 101 THR A N 1
ATOM 794 C CA . THR A 1 101 ? -3.824 2.669 23.140 1.00 46.28 101 THR A CA 1
ATOM 795 C C . THR A 1 101 ? -2.970 2.097 24.279 1.00 46.28 101 THR A C 1
ATOM 797 O O . THR A 1 101 ? -3.413 1.201 24.994 1.00 46.28 101 THR A O 1
ATOM 800 N N . LYS A 1 102 ? -1.748 2.604 24.511 1.00 44.69 102 LYS A N 1
ATOM 801 C CA . LYS A 1 102 ? -0.854 2.092 25.575 1.00 44.69 102 LYS A CA 1
ATOM 802 C C . LYS A 1 102 ? -0.976 2.815 26.918 1.00 44.69 102 LYS A C 1
ATOM 804 O O . LYS A 1 102 ? -0.440 2.323 27.911 1.00 44.69 102 LYS A O 1
ATOM 809 N N . THR A 1 103 ? -1.657 3.955 26.976 1.00 37.97 103 THR A N 1
ATOM 810 C CA . THR A 1 103 ? -1.763 4.783 28.188 1.00 37.97 103 THR A CA 1
ATOM 811 C C . THR A 1 103 ? -3.019 4.522 29.025 1.00 37.97 103 THR A C 1
ATOM 813 O O . THR A 1 103 ? -3.050 4.952 30.174 1.00 37.97 103 THR A O 1
ATOM 816 N N . SER A 1 104 ? -4.012 3.765 28.541 1.00 41.53 104 SER A N 1
ATOM 817 C CA . SER A 1 104 ? -5.289 3.580 29.259 1.00 41.53 104 SER A CA 1
ATOM 818 C C . SER A 1 104 ? -5.414 2.304 30.111 1.00 41.53 104 SER A C 1
ATOM 820 O O . SER A 1 104 ? -6.324 2.229 30.930 1.00 41.53 104 SER A O 1
ATOM 822 N N . VAL A 1 105 ? -4.500 1.325 30.011 1.00 46.72 105 VAL A N 1
ATOM 823 C CA . VAL A 1 105 ? -4.625 0.033 30.742 1.00 46.72 105 VAL A CA 1
ATOM 824 C C . VAL A 1 105 ? -3.724 -0.062 31.990 1.00 46.72 105 VAL A C 1
ATOM 826 O O . VAL A 1 105 ? -3.778 -1.033 32.740 1.00 46.72 105 VAL A O 1
ATOM 829 N N . LYS A 1 106 ? -2.900 0.952 32.291 1.00 41.31 106 LYS A N 1
ATOM 830 C CA . LYS A 1 106 ? -1.922 0.892 33.400 1.00 41.31 106 LYS A CA 1
ATOM 831 C C . LYS A 1 106 ? -2.230 1.851 34.552 1.00 41.31 106 LYS A C 1
ATOM 833 O O . LYS A 1 106 ? -1.337 2.526 35.050 1.00 41.31 106 LYS A O 1
ATOM 838 N N . SER A 1 107 ? -3.475 1.913 35.011 1.00 43.81 107 SER A N 1
ATOM 839 C CA . SER A 1 107 ? -3.822 2.703 36.200 1.00 43.81 107 SER A CA 1
ATOM 840 C C . SER A 1 107 ? -5.095 2.197 36.880 1.00 43.81 107 SER A C 1
ATOM 842 O O . SER A 1 107 ? -6.160 2.763 36.689 1.00 43.81 107 SER A O 1
ATOM 844 N N . LYS A 1 108 ? -4.972 1.132 37.692 1.00 43.16 108 LYS A N 1
ATOM 845 C CA . LYS A 1 108 ? -5.732 0.882 38.945 1.00 43.16 108 LYS A CA 1
ATOM 846 C C . LYS A 1 108 ? -5.503 -0.555 39.446 1.00 43.16 108 LYS A C 1
ATOM 848 O O . LYS A 1 108 ? -6.348 -1.413 39.265 1.00 43.16 108 LYS A O 1
ATOM 853 N N . ASN A 1 109 ? -4.356 -0.821 40.079 1.00 41.34 109 ASN A N 1
ATOM 854 C CA . ASN A 1 109 ? -4.307 -1.617 41.320 1.00 41.34 109 ASN A CA 1
ATOM 855 C C . ASN A 1 109 ? -2.874 -1.709 41.870 1.00 41.34 109 ASN A C 1
ATOM 857 O O . ASN A 1 109 ? -2.073 -2.500 41.378 1.00 41.34 109 ASN A O 1
ATOM 861 N N . LYS A 1 110 ? -2.552 -0.887 42.881 1.00 37.59 110 LYS A N 1
ATOM 862 C CA . LYS A 1 110 ? -1.568 -1.181 43.949 1.00 37.59 110 LYS A CA 1
ATOM 863 C C . LYS A 1 110 ? -1.511 -0.037 44.983 1.00 37.59 110 LYS A C 1
ATOM 865 O O . LYS A 1 110 ? -0.588 0.769 45.015 1.00 37.59 110 LYS A O 1
ATOM 870 N N . LYS A 1 111 ? -2.523 0.017 45.850 1.00 41.03 111 LYS A N 1
ATOM 871 C CA . LYS A 1 111 ? -2.381 0.303 47.296 1.00 41.03 111 LYS A CA 1
ATOM 872 C C . LYS A 1 111 ? -2.494 -1.080 47.951 1.00 41.03 111 LYS A C 1
ATOM 874 O O . LYS A 1 111 ? -3.296 -1.862 47.468 1.00 41.03 111 LYS A O 1
ATOM 879 N N . SER A 1 112 ? -1.790 -1.523 48.976 1.00 40.69 112 SER A N 1
ATOM 880 C CA . SER A 1 112 ? -0.828 -1.041 49.970 1.00 40.69 112 SER A CA 1
ATOM 881 C C . SER A 1 112 ? -0.149 -2.348 50.465 1.00 40.69 112 SER A C 1
ATOM 883 O O . SER A 1 112 ? -0.691 -3.426 50.267 1.00 40.69 112 SER A O 1
ATOM 885 N N . THR A 1 113 ? 1.084 -2.396 50.957 1.00 41.22 113 THR A N 1
ATOM 886 C CA . THR A 1 113 ? 1.392 -2.170 52.371 1.00 41.22 113 THR A CA 1
ATOM 887 C C . THR A 1 113 ? 2.897 -1.995 52.559 1.00 41.22 113 THR A C 1
ATOM 889 O O . THR A 1 113 ? 3.718 -2.839 52.208 1.00 41.22 113 THR A O 1
ATOM 892 N N . LEU A 1 114 ? 3.204 -0.863 53.174 1.00 49.41 114 LEU A N 1
ATOM 893 C CA . LEU A 1 114 ? 4.335 -0.552 54.030 1.00 49.41 114 LEU A CA 1
ATOM 894 C C . LEU A 1 114 ? 4.959 -1.776 54.743 1.00 49.41 114 LEU A C 1
ATOM 896 O O . LEU A 1 114 ? 4.284 -2.433 55.529 1.00 49.41 114 LEU A O 1
ATOM 900 N N . ARG A 1 115 ? 6.273 -1.987 54.586 1.00 42.69 115 ARG A N 1
ATOM 901 C CA . ARG A 1 115 ? 7.168 -2.387 55.689 1.00 42.69 115 ARG A CA 1
ATOM 902 C C . ARG A 1 115 ? 8.599 -1.929 55.392 1.00 42.69 115 ARG A C 1
ATOM 904 O O . ARG A 1 115 ? 9.215 -2.323 54.409 1.00 42.69 115 ARG A O 1
ATOM 911 N N . LYS A 1 116 ? 9.072 -1.003 56.230 1.00 45.47 116 LYS A N 1
ATOM 912 C CA . LYS A 1 116 ? 10.430 -0.446 56.258 1.00 45.47 116 LYS A CA 1
ATOM 913 C C . LYS A 1 116 ? 11.384 -1.378 57.020 1.00 45.47 116 LYS A C 1
ATOM 915 O O . LYS A 1 116 ? 10.942 -2.050 57.945 1.00 45.47 116 LYS A O 1
ATOM 920 N N . ALA A 1 117 ? 12.676 -1.199 56.707 1.00 45.28 117 ALA A N 1
ATOM 921 C CA . ALA A 1 117 ? 13.894 -1.357 57.532 1.00 45.28 117 ALA A CA 1
ATOM 922 C C . ALA A 1 117 ? 14.849 -2.503 57.118 1.00 45.28 117 ALA A C 1
ATOM 924 O O . ALA A 1 117 ? 14.384 -3.521 56.620 1.00 45.28 117 ALA A O 1
ATOM 925 N N . PRO A 1 118 ? 16.165 -2.414 57.421 1.00 49.34 118 PRO A N 1
ATOM 926 C CA . PRO A 1 118 ? 17.042 -1.237 57.442 1.00 49.34 118 PRO A CA 1
ATOM 927 C C . PRO A 1 118 ? 18.345 -1.429 56.626 1.00 49.34 118 PRO A C 1
ATOM 929 O O . PRO A 1 118 ? 18.767 -2.531 56.289 1.00 49.34 118 PRO A O 1
ATOM 932 N N . LYS A 1 119 ? 19.021 -0.305 56.346 1.00 51.62 119 LYS A N 1
ATOM 933 C CA . LYS A 1 119 ? 20.364 -0.232 55.751 1.00 51.62 119 LYS A CA 1
ATOM 934 C C . LYS A 1 119 ? 21.400 -0.900 56.667 1.00 51.62 119 LYS A C 1
ATOM 936 O O . LYS A 1 119 ? 21.543 -0.467 57.810 1.00 51.62 119 LYS A O 1
ATOM 941 N N . L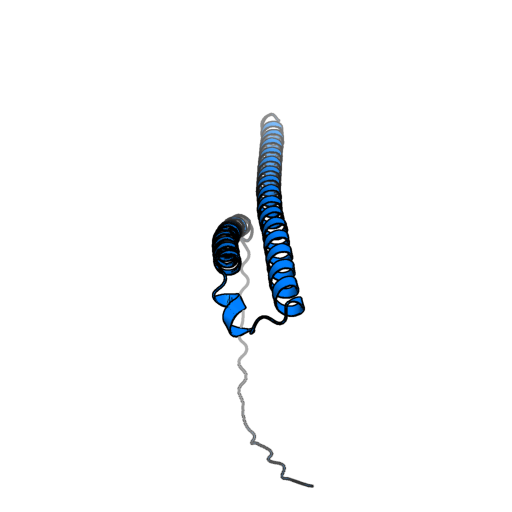YS A 1 120 ? 22.204 -1.838 56.149 1.00 46.84 120 LYS A N 1
ATOM 942 C CA . LYS A 1 120 ? 23.465 -2.248 56.788 1.00 46.84 120 LYS A CA 1
ATOM 943 C C . LYS A 1 120 ? 24.654 -1.812 55.935 1.00 46.84 120 LYS A C 1
ATOM 945 O O . LYS A 1 120 ? 24.831 -2.209 54.791 1.00 46.84 120 LYS A O 1
ATOM 950 N N . LYS A 1 121 ? 25.411 -0.906 56.540 1.00 50.75 121 LYS A N 1
ATOM 951 C CA . LYS A 1 121 ? 26.653 -0.273 56.111 1.00 50.75 121 LYS A CA 1
ATOM 952 C C . LYS A 1 121 ? 27.800 -1.238 56.425 1.00 50.75 121 LYS A C 1
ATOM 954 O O . LYS A 1 121 ? 27.959 -1.575 57.593 1.00 50.75 121 LYS A O 1
ATOM 959 N N . GLN A 1 122 ? 28.620 -1.614 55.447 1.00 47.28 122 GLN A N 1
ATOM 960 C CA . GLN A 1 122 ? 29.998 -2.050 55.698 1.00 47.28 122 GLN A CA 1
ATOM 961 C C . GLN A 1 122 ? 30.932 -1.433 54.647 1.00 47.28 122 GLN A C 1
ATOM 963 O O . GLN A 1 122 ? 30.816 -1.672 53.451 1.00 47.28 122 GLN A O 1
ATOM 968 N N . ARG A 1 123 ? 31.821 -0.567 55.150 1.00 45.16 123 ARG A N 1
ATOM 969 C CA . ARG A 1 123 ? 33.128 -0.214 54.567 1.00 45.16 123 ARG A CA 1
ATOM 970 C C . ARG A 1 123 ? 33.966 -1.513 54.608 1.00 45.16 123 ARG A C 1
ATOM 972 O O . ARG A 1 123 ? 33.688 -2.347 55.457 1.00 45.16 123 ARG A O 1
ATOM 979 N N . SER A 1 124 ? 34.938 -1.792 53.748 1.00 40.84 124 SER A N 1
ATOM 980 C CA . SER A 1 124 ? 36.188 -1.054 53.532 1.00 40.84 124 SER A CA 1
ATOM 981 C C . SER A 1 124 ? 37.010 -1.791 52.454 1.00 40.84 124 SER A C 1
ATOM 983 O O . SER A 1 124 ? 36.997 -3.012 52.420 1.00 40.84 124 SER A O 1
ATOM 985 N N . ALA A 1 125 ? 37.666 -1.063 51.548 1.00 42.50 125 ALA A N 1
ATOM 986 C CA . ALA A 1 125 ? 39.133 -0.982 51.426 1.00 42.50 125 ALA A CA 1
ATOM 987 C C . ALA A 1 125 ? 39.819 -1.977 50.454 1.00 42.50 125 ALA A C 1
ATOM 989 O O . ALA A 1 125 ? 39.873 -3.171 50.689 1.00 42.50 125 ALA A O 1
ATOM 990 N N . VAL A 1 126 ? 40.455 -1.376 49.433 1.00 48.81 126 VAL A N 1
ATOM 991 C CA . VAL A 1 126 ? 41.832 -1.644 48.960 1.00 48.81 126 VAL A CA 1
ATOM 992 C C . VAL A 1 126 ? 42.120 -2.991 48.271 1.00 48.81 126 VAL A C 1
ATOM 994 O O . VAL A 1 126 ? 42.308 -4.012 48.914 1.00 48.81 126 VAL A O 1
ATOM 997 N N . SER A 1 127 ? 42.370 -2.962 46.955 1.00 47.34 127 SER A N 1
ATOM 998 C CA . SER A 1 127 ? 43.731 -3.135 46.390 1.00 47.34 127 SER A CA 1
ATOM 999 C C . SER A 1 127 ? 43.748 -3.199 44.845 1.00 47.34 127 SER A C 1
ATOM 1001 O O . SER A 1 127 ? 43.084 -4.006 44.217 1.00 47.34 127 SER A O 1
ATOM 1003 N N . ARG A 1 128 ? 44.520 -2.253 44.292 1.00 56.09 128 ARG A N 1
ATOM 1004 C CA . ARG A 1 128 ? 45.285 -2.116 43.028 1.00 56.09 128 ARG A CA 1
ATOM 1005 C C . ARG A 1 128 ? 45.145 -3.062 41.798 1.00 56.09 128 ARG A C 1
ATOM 1007 O O . ARG A 1 128 ? 44.796 -4.228 41.907 1.00 56.09 128 ARG A O 1
ATOM 1014 N N . PRO A 1 129 ? 45.541 -2.548 40.604 1.00 57.72 129 PRO A N 1
ATOM 1015 C CA . PRO A 1 129 ? 45.343 -3.172 39.295 1.00 57.72 129 PRO A CA 1
ATOM 1016 C C . PRO A 1 129 ? 46.461 -4.158 38.933 1.00 57.72 129 PRO A C 1
ATOM 1018 O O . PRO A 1 129 ? 47.620 -3.957 39.302 1.00 57.72 129 PRO A O 1
ATOM 1021 N N . ARG A 1 130 ? 46.150 -5.163 38.105 1.00 47.12 130 ARG A N 1
ATOM 1022 C CA . ARG A 1 130 ? 47.162 -6.026 37.482 1.00 47.12 130 ARG A CA 1
ATOM 1023 C C . ARG A 1 130 ? 47.223 -5.772 35.976 1.00 47.12 130 ARG A C 1
ATOM 1025 O O . ARG A 1 130 ? 46.374 -6.220 35.217 1.00 47.12 130 ARG A O 1
ATOM 1032 N N . LYS A 1 131 ? 48.262 -5.041 35.562 1.00 52.91 131 LYS A N 1
ATOM 1033 C CA . LYS A 1 131 ? 48.811 -5.105 34.204 1.00 52.91 131 LYS A CA 1
ATOM 1034 C C . LYS A 1 131 ? 49.433 -6.494 33.996 1.00 52.91 131 LYS A C 1
ATOM 1036 O O . LYS A 1 131 ? 50.268 -6.898 34.799 1.00 52.91 131 LYS A O 1
ATOM 1041 N N . LEU A 1 132 ? 49.105 -7.150 32.890 1.00 55.22 132 LEU A N 1
ATOM 1042 C CA . LEU A 1 132 ? 49.900 -8.189 32.218 1.00 55.22 132 LEU A CA 1
ATOM 1043 C C . LEU A 1 132 ? 49.857 -7.789 30.734 1.00 55.22 132 LEU A C 1
ATOM 1045 O O . LEU A 1 132 ? 48.781 -7.733 30.155 1.00 55.22 132 LEU A O 1
ATOM 1049 N N . LYS A 1 133 ? 50.850 -7.048 30.230 1.00 47.78 133 LYS A N 1
ATOM 1050 C CA . LYS A 1 133 ? 52.094 -7.507 29.578 1.00 47.78 133 LYS A CA 1
ATOM 1051 C C . LYS A 1 133 ? 51.877 -8.552 28.464 1.00 47.78 133 LYS A C 1
ATOM 1053 O O . LYS A 1 133 ? 51.311 -9.609 28.690 1.00 47.78 133 LYS A O 1
ATOM 1058 N N . LYS A 1 134 ? 52.384 -8.152 27.291 1.00 46.44 134 LYS A N 1
ATOM 1059 C CA . LYS A 1 134 ? 52.479 -8.782 25.964 1.00 46.44 134 LYS A CA 1
ATOM 1060 C C . LYS A 1 134 ? 53.129 -10.175 25.951 1.00 46.44 134 LYS A C 1
ATOM 1062 O O . LYS A 1 134 ? 54.053 -10.393 26.728 1.00 46.44 134 LYS A O 1
ATOM 1067 N N . ALA A 1 135 ? 52.738 -10.984 24.966 1.00 47.31 135 ALA A N 1
ATOM 1068 C CA . ALA A 1 135 ? 53.510 -11.935 24.137 1.00 47.31 135 ALA A CA 1
ATOM 1069 C C . ALA A 1 135 ? 52.446 -12.637 23.256 1.00 47.31 135 ALA A C 1
ATOM 1071 O O . ALA A 1 135 ? 51.386 -12.955 23.783 1.00 47.31 135 ALA A O 1
ATOM 1072 N N . THR A 1 136 ? 52.533 -12.787 21.937 1.00 53.38 136 THR A N 1
ATOM 1073 C CA . THR A 1 136 ? 53.637 -13.019 20.990 1.00 53.38 136 THR A CA 1
ATOM 1074 C C . THR A 1 136 ? 53.161 -12.568 19.615 1.00 53.38 136 THR A C 1
ATOM 1076 O O . THR A 1 136 ? 51.940 -12.699 19.370 1.00 53.38 136 THR A O 1
#

Radius of gyration: 32.36 Å; chains: 1; bounding box: 85×25×87 Å